Protein AF-A0A6S7JMV7-F1 (afdb_monomer)

pLDDT: mean 91.43, std 8.67, range [51.84, 98.25]

InterPro domains:
  IPR036691 Endonuclease/exonuclease/phosphatase superfamily [G3DSA:3.60.10.10] (1-77)
  IPR036691 Endonuclease/exonuclease/phosphatase superfamily [SSF56219] (1-76)

Organism: Paramuricea clavata (NCBI:txid317549)

Mean predicted aligned error: 11.28 Å

Solvent-accessible surface area (backbone atoms only — not comparable to full-atom values): 8011 Å² total; per-residue (Å²): 107,50,78,66,82,34,42,75,79,46,82,82,64,46,74,66,35,49,50,51,52,50,51,28,58,76,66,53,36,47,72,61,60,92,64,66,24,34,49,58,101,86,49,71,36,31,24,58,44,41,66,36,73,53,64,86,41,45,77,46,62,42,76,44,83,75,79,83,52,51,59,37,49,75,52,71,44,67,67,76,86,76,77,80,74,78,88,75,89,78,91,77,87,85,63,91,82,66,52,70,66,60,51,51,49,55,60,71,68,51,70,60,70,66,46,73,73,47,94,50,73,81,66,69,77,118

Radius of gyration: 32.76 Å; Cα contacts (8 Å, |Δi|>4): 141; chains: 1; bounding box: 68×36×70 Å

Sequence (126 aa):
MGDLNCDILKSPCESHTRKLQFLSSLYQFDQLIDEPTRITGTSATLIDLILTNKEENISKSGVIHLGLSDHSMIFAVRKHCIPKSREKVKHIRNFKNFNANDFLTDLSQMPWENIAQHDNSNVCWQ

Foldseek 3Di:
DFFQVQFPVDPVGDPVVVVVVVVLVVLQWDWQEDFFFFADPVDGTNGTTDIDNCCVQWPDWYWACPVPHSGTDTDTDGHDDDPPDPDDDDDDDDCVPPDPVVVVVVVVPDPVVVVVVDPDPVVSVD

Structure (mmCIF, N/CA/C/O backbone):
data_AF-A0A6S7JMV7-F1
#
_entry.id   AF-A0A6S7JMV7-F1
#
loop_
_atom_site.group_PDB
_atom_site.id
_atom_site.type_symbol
_atom_site.label_atom_id
_atom_site.label_alt_id
_atom_site.label_comp_id
_atom_site.label_asym_id
_atom_site.label_entity_id
_atom_site.label_seq_id
_atom_site.pdbx_PDB_ins_code
_atom_site.Cartn_x
_atom_site.Cartn_y
_atom_site.Cartn_z
_atom_site.occupancy
_atom_site.B_iso_or_equiv
_atom_site.auth_seq_id
_atom_site.auth_comp_id
_atom_site.auth_asym_id
_atom_site.auth_atom_id
_atom_site.pdbx_PDB_model_num
ATOM 1 N N . MET A 1 1 ? 1.523 0.606 4.122 1.00 94.00 1 MET A N 1
ATOM 2 C CA . MET A 1 1 ? 0.834 -0.679 4.336 1.00 94.00 1 MET A CA 1
ATOM 3 C C . MET A 1 1 ? 1.541 -1.382 5.470 1.00 94.00 1 MET A C 1
ATOM 5 O O . MET A 1 1 ? 2.761 -1.476 5.399 1.00 94.00 1 MET A O 1
ATOM 9 N N . GLY A 1 2 ? 0.810 -1.835 6.481 1.00 95.25 2 GLY A N 1
ATOM 10 C CA . GLY A 1 2 ? 1.364 -2.663 7.550 1.00 95.25 2 GLY A CA 1
ATOM 11 C C . GLY A 1 2 ? 0.512 -2.639 8.813 1.00 95.25 2 GLY A C 1
ATOM 12 O O . GLY A 1 2 ? -0.442 -1.862 8.892 1.00 95.25 2 GLY A O 1
ATOM 13 N N . ASP A 1 3 ? 0.900 -3.467 9.779 1.00 96.62 3 ASP A N 1
ATOM 14 C CA . ASP A 1 3 ? 0.340 -3.490 11.130 1.00 96.62 3 ASP A CA 1
ATOM 15 C C . ASP A 1 3 ? 0.815 -2.263 11.917 1.00 96.62 3 ASP A C 1
ATOM 17 O O . ASP A 1 3 ? 2.009 -2.092 12.179 1.00 96.62 3 ASP A O 1
ATOM 21 N N . LEU A 1 4 ? -0.122 -1.391 12.282 1.00 96.19 4 LEU A N 1
ATOM 22 C CA . LEU A 1 4 ? 0.149 -0.200 13.088 1.00 96.19 4 LEU A CA 1
ATOM 23 C C . LEU A 1 4 ? -0.356 -0.335 14.526 1.00 96.19 4 LEU A C 1
ATOM 25 O O . LEU A 1 4 ? -0.178 0.600 15.308 1.00 96.19 4 LEU A O 1
ATOM 29 N N . ASN A 1 5 ? -1.010 -1.450 14.872 1.00 96.38 5 ASN A N 1
ATOM 30 C CA . ASN A 1 5 ? -1.677 -1.656 16.161 1.00 96.38 5 ASN A CA 1
ATOM 31 C C . ASN A 1 5 ? -2.578 -0.472 16.581 1.00 96.38 5 ASN A C 1
ATOM 33 O O . ASN A 1 5 ? -2.752 -0.187 17.763 1.00 96.38 5 ASN A O 1
ATOM 37 N N . CYS A 1 6 ? -3.151 0.231 15.599 1.00 96.75 6 CYS A N 1
ATOM 38 C CA . CYS A 1 6 ? -4.056 1.360 15.793 1.00 96.75 6 CYS A CA 1
ATOM 39 C C . CYS A 1 6 ? -5.439 0.960 15.289 1.00 96.75 6 CYS A C 1
ATOM 41 O O . CYS A 1 6 ? -5.703 1.051 14.093 1.00 96.75 6 CYS A O 1
ATOM 43 N N . ASP A 1 7 ? -6.309 0.508 16.192 1.00 97.31 7 ASP A N 1
ATOM 44 C CA . ASP A 1 7 ? -7.642 0.039 15.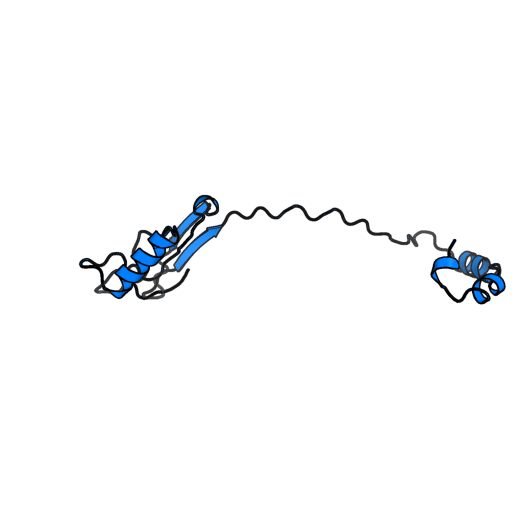812 1.00 97.31 7 ASP A CA 1
ATOM 45 C C . ASP A 1 7 ? -8.555 1.216 15.456 1.00 97.31 7 ASP A C 1
ATOM 47 O O . ASP A 1 7 ? -9.020 1.941 16.340 1.00 97.31 7 ASP A O 1
ATOM 51 N N . ILE A 1 8 ? -8.790 1.418 14.157 1.00 95.88 8 ILE A N 1
ATOM 52 C CA . ILE A 1 8 ? -9.605 2.535 13.660 1.00 95.88 8 ILE A CA 1
ATOM 53 C C . ILE A 1 8 ? -11.112 2.299 13.818 1.00 95.88 8 ILE A C 1
ATOM 55 O O . ILE A 1 8 ? -11.875 3.259 13.727 1.00 95.88 8 ILE A O 1
ATOM 59 N N . LEU A 1 9 ? -11.543 1.056 14.076 1.00 95.88 9 LEU A N 1
ATOM 60 C CA . LEU A 1 9 ? -12.950 0.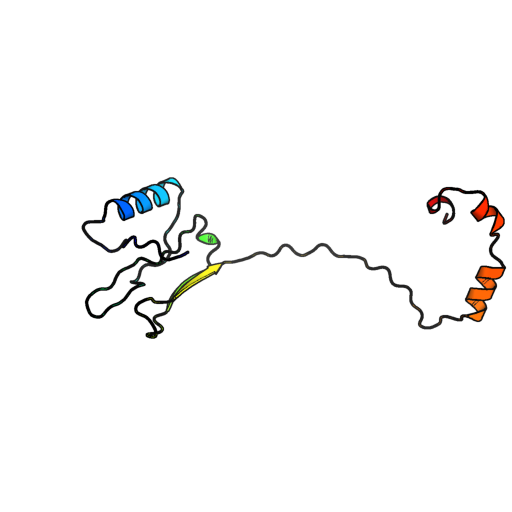720 14.328 1.00 95.88 9 LEU A CA 1
ATOM 61 C C . LEU A 1 9 ? -13.344 0.930 15.797 1.00 95.88 9 LEU A C 1
ATOM 63 O O . LEU A 1 9 ? -14.531 0.975 16.127 1.00 95.88 9 LEU A O 1
ATOM 67 N N . LYS A 1 10 ? -12.365 1.072 16.697 1.00 95.31 10 LYS A N 1
ATOM 68 C CA . LYS A 1 10 ? -12.612 1.168 18.135 1.00 95.31 10 LYS A CA 1
ATOM 69 C C . LYS A 1 10 ? -13.315 2.468 18.522 1.00 95.31 10 LYS A C 1
ATOM 71 O O . LYS A 1 10 ? -12.852 3.568 18.217 1.00 95.31 10 LYS A O 1
ATOM 76 N N . SER A 1 11 ? -14.383 2.337 19.311 1.00 92.75 11 SER A N 1
ATOM 77 C CA . SER A 1 11 ? -15.091 3.455 19.939 1.00 92.75 11 SER A CA 1
ATOM 78 C C . SER A 1 11 ? -15.224 3.230 21.455 1.00 92.75 11 SER A C 1
ATOM 80 O O . SER A 1 11 ? -15.799 2.218 21.859 1.00 92.75 11 SER A O 1
ATOM 82 N N . PRO A 1 12 ? -14.699 4.129 22.313 1.00 92.56 12 PRO A N 1
ATOM 83 C CA . PRO A 1 12 ? -13.997 5.365 21.964 1.00 92.56 12 PRO A CA 1
ATOM 84 C C . PRO A 1 12 ? -12.600 5.112 21.368 1.00 92.56 12 PRO A C 1
ATOM 86 O O . PRO A 1 12 ? -11.863 4.240 21.822 1.00 92.56 12 PRO A O 1
ATOM 89 N N . CYS A 1 13 ? -12.231 5.925 20.372 1.00 93.06 13 CYS A N 1
ATOM 90 C CA . CYS A 1 13 ? -10.938 5.843 19.686 1.00 93.06 13 CYS A CA 1
ATOM 91 C C . CYS A 1 13 ? -9.772 6.173 20.634 1.00 93.06 13 CYS A C 1
ATOM 93 O O . CYS A 1 13 ? -9.782 7.210 21.318 1.00 93.06 13 CYS A O 1
ATOM 95 N N . GLU A 1 14 ? -8.762 5.301 20.642 1.00 96.56 14 GLU A N 1
ATOM 96 C CA . GLU A 1 14 ? -7.554 5.436 21.457 1.00 96.56 14 GLU A CA 1
ATOM 97 C C . GLU A 1 14 ? -6.735 6.676 21.087 1.00 96.56 14 GLU A C 1
ATOM 99 O O . GLU A 1 14 ? -6.769 7.175 19.962 1.00 96.56 14 GLU A O 1
ATOM 104 N N . SER A 1 15 ? -5.952 7.186 22.038 1.00 97.00 15 SER A N 1
ATOM 105 C CA . SER A 1 15 ? -5.161 8.405 21.839 1.00 97.00 15 SER A CA 1
ATOM 106 C C . SER A 1 15 ? -4.137 8.277 20.704 1.00 97.00 15 SER A C 1
ATOM 108 O O . SER A 1 15 ? -3.946 9.230 19.950 1.00 97.00 15 SER A O 1
ATOM 110 N N . HIS A 1 16 ? -3.502 7.113 20.551 1.00 96.19 16 HIS A N 1
ATOM 111 C CA . HIS A 1 16 ? -2.523 6.852 19.492 1.00 96.19 16 HIS A CA 1
ATOM 112 C C . HIS A 1 16 ? -3.196 6.719 18.120 1.00 96.19 16 HIS A C 1
ATOM 114 O O . HIS A 1 16 ? -2.767 7.391 17.182 1.00 96.19 16 HIS A O 1
ATOM 120 N N . THR A 1 17 ? -4.310 5.984 18.024 1.00 97.56 17 THR A N 1
ATOM 121 C CA . THR A 1 17 ? -5.132 5.913 16.803 1.00 97.56 17 THR A CA 1
ATOM 122 C C . THR A 1 17 ? -5.627 7.297 16.384 1.00 97.56 17 THR A C 1
ATOM 124 O O . THR A 1 17 ? -5.537 7.661 15.215 1.00 97.56 17 THR A O 1
ATOM 127 N N . ARG A 1 18 ? -6.060 8.131 17.335 1.00 97.69 18 ARG A N 1
ATOM 128 C CA . ARG A 1 18 ? -6.488 9.509 17.058 1.00 97.69 18 ARG A CA 1
ATOM 129 C C . ARG A 1 18 ? -5.356 10.375 16.508 1.00 97.69 18 ARG A C 1
ATOM 131 O O . ARG A 1 18 ? -5.582 11.159 15.591 1.00 97.69 18 ARG A O 1
ATOM 138 N N . LYS A 1 19 ? -4.133 10.231 17.036 1.00 97.94 19 LYS A N 1
ATOM 139 C CA . LYS A 1 19 ? -2.941 10.904 16.487 1.00 97.94 19 LYS A CA 1
ATOM 140 C C . LYS A 1 19 ? -2.646 10.429 15.066 1.00 97.94 19 LYS A C 1
ATOM 142 O O . LYS A 1 19 ? -2.346 11.256 14.213 1.00 97.94 19 LYS A O 1
ATOM 147 N N . LEU A 1 20 ? -2.768 9.128 14.798 1.00 97.56 20 LEU A N 1
ATOM 148 C CA . LEU A 1 20 ? -2.594 8.573 13.457 1.00 97.56 20 LEU A CA 1
ATOM 149 C C . LEU A 1 20 ? -3.648 9.110 12.478 1.00 97.56 20 LEU A C 1
ATOM 151 O O . LEU A 1 20 ? -3.291 9.526 11.380 1.00 97.56 20 LEU A O 1
ATOM 155 N N . GLN A 1 21 ? -4.921 9.160 12.876 1.00 96.88 21 GLN A N 1
ATOM 156 C CA . GLN A 1 21 ? -6.007 9.738 12.073 1.00 96.88 21 GLN A CA 1
ATOM 157 C C . GLN A 1 21 ? -5.777 11.231 11.808 1.00 96.88 21 GLN A C 1
ATOM 159 O O . GLN A 1 21 ? -5.953 11.690 10.682 1.00 96.88 21 GLN A O 1
ATOM 164 N N . PHE A 1 22 ? -5.310 11.980 12.813 1.00 97.94 22 PHE A N 1
ATOM 165 C CA . PHE A 1 22 ? -4.935 13.384 12.652 1.00 97.94 22 PHE A CA 1
ATOM 166 C C . PHE A 1 22 ? -3.791 13.566 11.646 1.00 97.94 22 PHE A C 1
ATOM 168 O O . PHE A 1 22 ? -3.909 14.379 10.735 1.00 97.94 22 PHE A O 1
ATOM 175 N N . LEU A 1 23 ? -2.708 12.791 11.768 1.00 97.81 23 LEU A N 1
ATOM 176 C CA . LEU A 1 23 ? -1.595 12.833 10.815 1.00 97.81 23 LEU A CA 1
ATOM 177 C C . LEU A 1 23 ? -2.048 12.426 9.409 1.00 97.81 23 LEU A C 1
ATOM 179 O O . LEU A 1 23 ? -1.671 13.072 8.437 1.00 97.81 23 LEU A O 1
ATOM 183 N N . SER A 1 24 ? -2.885 11.395 9.301 1.00 97.19 24 SER A N 1
ATOM 184 C CA . SER A 1 24 ? -3.426 10.943 8.017 1.00 97.19 24 SER A CA 1
ATOM 185 C C . SER A 1 24 ? -4.227 12.062 7.351 1.00 97.19 24 SER A C 1
ATOM 187 O O . SER A 1 24 ? -3.959 12.397 6.204 1.00 97.19 24 SER A O 1
ATOM 189 N N . SER A 1 25 ? -5.105 12.737 8.099 1.00 97.38 25 SER A N 1
ATOM 190 C CA . SER A 1 25 ? -5.844 13.904 7.608 1.00 97.38 25 SER A CA 1
ATOM 191 C C . SER A 1 25 ? -4.923 15.068 7.220 1.00 97.38 25 SER A C 1
ATOM 193 O O . SER A 1 25 ? -5.101 15.650 6.151 1.00 97.38 25 SER A O 1
ATOM 195 N N . LEU A 1 26 ? -3.910 15.382 8.037 1.00 98.25 26 LEU A N 1
ATOM 196 C CA . LEU A 1 26 ? -2.962 16.472 7.781 1.00 98.25 26 LEU A CA 1
ATOM 197 C C . LEU A 1 26 ? -2.194 16.286 6.464 1.00 98.25 26 LEU A C 1
ATOM 199 O O . LEU A 1 26 ? -1.961 17.253 5.743 1.00 98.25 26 LEU A O 1
ATOM 203 N N . TYR A 1 27 ? -1.808 15.048 6.155 1.00 97.50 27 TYR A N 1
ATOM 204 C CA . TYR A 1 27 ? -1.052 14.699 4.950 1.00 97.50 27 TYR A CA 1
ATOM 205 C C . TYR A 1 27 ? -1.925 14.179 3.801 1.00 97.50 27 TYR A C 1
ATOM 207 O O . TYR A 1 27 ? -1.375 13.705 2.807 1.00 97.50 27 TYR A O 1
ATOM 215 N N . GLN A 1 28 ? -3.255 14.289 3.918 1.00 97.56 28 GLN A N 1
ATOM 216 C CA . GLN A 1 28 ? -4.216 13.845 2.900 1.00 97.56 28 GLN A CA 1
ATOM 217 C C . GLN A 1 28 ? -4.029 12.366 2.530 1.00 97.56 28 GLN A C 1
ATOM 219 O O . GLN A 1 28 ? -4.010 12.001 1.359 1.00 97.56 28 GLN A O 1
ATOM 224 N N . PHE A 1 29 ? -3.820 11.521 3.538 1.00 97.88 29 PHE A N 1
ATOM 225 C CA . PHE A 1 29 ? -3.824 10.076 3.382 1.00 97.88 29 PHE A CA 1
ATOM 226 C C . PHE A 1 29 ? -5.228 9.523 3.597 1.00 97.88 29 PHE A C 1
ATOM 228 O O . PHE A 1 29 ? -5.787 9.649 4.688 1.00 97.88 29 PHE A O 1
ATOM 235 N N . ASP A 1 30 ? -5.719 8.813 2.593 1.00 96.62 30 ASP A N 1
ATOM 236 C CA . ASP A 1 30 ? -6.904 7.976 2.671 1.00 96.62 30 ASP A CA 1
ATOM 237 C C . ASP A 1 30 ? -6.507 6.570 3.119 1.00 96.62 30 ASP A C 1
ATOM 239 O O . ASP A 1 30 ? -5.495 6.008 2.677 1.00 96.62 30 ASP A O 1
ATOM 243 N N . GLN A 1 31 ? -7.301 6.004 4.025 1.00 97.25 31 GLN A N 1
ATOM 244 C CA . GLN A 1 31 ? -7.176 4.619 4.456 1.00 97.25 31 GLN A CA 1
ATOM 245 C C . GLN A 1 31 ? -8.098 3.764 3.567 1.00 97.25 31 GLN A C 1
ATOM 247 O O . GLN A 1 31 ? -9.272 4.085 3.416 1.00 97.25 31 GLN A O 1
ATOM 252 N N . LEU A 1 32 ? -7.554 2.705 2.954 1.00 97.81 32 LEU A N 1
ATOM 253 C CA . LEU A 1 32 ? -8.233 1.930 1.898 1.00 97.81 32 LEU A CA 1
ATOM 254 C C . LEU A 1 32 ? -8.889 0.611 2.342 1.00 97.81 32 LEU A C 1
ATOM 256 O O . LEU A 1 32 ? -9.346 -0.142 1.481 1.00 97.81 32 LEU A O 1
ATOM 260 N N . ILE A 1 33 ? -8.825 0.259 3.626 1.00 97.88 33 ILE A N 1
ATOM 261 C CA . ILE A 1 33 ? -9.319 -1.019 4.159 1.00 97.88 33 ILE A CA 1
ATOM 262 C C . ILE A 1 33 ? -10.432 -0.729 5.156 1.00 97.88 33 ILE A C 1
ATOM 264 O O . ILE A 1 33 ? -10.179 -0.125 6.185 1.00 97.88 33 ILE A O 1
ATOM 268 N N . ASP A 1 34 ? -11.643 -1.191 4.905 1.00 95.19 34 ASP A N 1
ATOM 269 C CA . ASP A 1 34 ? -12.838 -0.845 5.680 1.00 95.19 34 ASP A CA 1
ATOM 270 C C . ASP A 1 34 ? -13.386 -1.994 6.545 1.00 95.19 34 ASP A C 1
ATOM 272 O O . ASP A 1 34 ? -14.360 -1.808 7.276 1.00 95.19 34 ASP A O 1
ATOM 276 N N . GLU A 1 35 ? -12.733 -3.157 6.535 1.00 96.75 35 GLU A N 1
ATOM 277 C CA . GLU A 1 35 ? -13.129 -4.345 7.299 1.00 96.75 35 GLU A CA 1
ATOM 278 C C . GLU A 1 35 ? -12.016 -4.843 8.245 1.00 96.75 35 GLU A C 1
ATOM 280 O O . GLU A 1 35 ? -10.841 -4.554 8.014 1.00 96.75 35 GLU A O 1
ATOM 285 N N . PRO A 1 36 ? -12.346 -5.577 9.329 1.00 97.38 36 PRO A N 1
ATOM 286 C CA . PRO A 1 36 ? -11.364 -6.051 10.303 1.00 97.38 36 PRO A CA 1
ATOM 287 C C . PRO A 1 36 ? -10.241 -6.888 9.686 1.00 97.38 36 PRO A C 1
ATOM 289 O O . PRO A 1 36 ? -10.474 -7.789 8.885 1.00 97.38 36 PRO A O 1
ATOM 292 N N . THR A 1 37 ? -9.011 -6.643 10.127 1.00 97.81 37 THR A N 1
ATOM 293 C CA . THR A 1 37 ? -7.813 -7.331 9.632 1.00 97.81 37 THR A CA 1
ATOM 294 C C . THR A 1 37 ? -7.235 -8.305 10.638 1.00 97.81 37 THR A C 1
ATOM 296 O O . THR A 1 37 ? -6.640 -9.296 10.226 1.00 97.81 37 THR A O 1
ATOM 299 N N . ARG A 1 38 ? -7.501 -8.115 11.933 1.00 97.50 38 ARG A N 1
ATOM 300 C CA . ARG A 1 38 ? -7.217 -9.106 12.968 1.00 97.50 38 ARG A CA 1
ATOM 301 C C . ARG A 1 38 ? -8.513 -9.617 13.583 1.00 97.50 38 ARG A C 1
ATOM 303 O O . ARG A 1 38 ? -9.261 -8.852 14.185 1.00 97.50 38 ARG A O 1
ATOM 310 N N . ILE A 1 39 ? -8.771 -10.911 13.442 1.00 96.75 39 ILE A N 1
ATOM 311 C CA . ILE A 1 39 ? -9.971 -11.582 13.941 1.00 96.75 39 ILE A CA 1
ATOM 312 C C . ILE A 1 39 ? -9.534 -12.707 14.875 1.00 96.75 39 ILE A C 1
ATOM 314 O O . ILE A 1 39 ? -8.875 -13.663 14.474 1.00 96.75 39 ILE A O 1
ATOM 318 N N . THR A 1 40 ? -9.918 -12.585 16.139 1.00 95.19 40 THR A N 1
ATOM 319 C CA . THR A 1 40 ? -9.735 -13.610 17.168 1.00 95.19 40 THR A CA 1
ATOM 320 C C . THR A 1 40 ? -11.097 -14.183 17.570 1.00 95.19 40 THR A C 1
ATOM 322 O O . THR A 1 40 ? -12.140 -13.741 17.092 1.00 95.19 40 THR A O 1
ATOM 325 N N . GLY A 1 41 ? -11.122 -15.149 18.493 1.00 95.19 41 GLY A N 1
ATOM 326 C CA . GLY A 1 41 ? -12.386 -15.676 19.023 1.00 95.19 41 GLY A CA 1
ATOM 327 C C . GLY A 1 41 ? -13.224 -14.653 19.805 1.00 95.19 41 GLY A C 1
ATOM 328 O O . GLY A 1 41 ? -14.403 -14.897 20.040 1.00 95.19 41 GLY A O 1
ATOM 329 N N . THR A 1 42 ? -12.637 -13.528 20.227 1.00 95.94 42 THR A N 1
ATOM 330 C CA . THR A 1 42 ? -13.293 -12.534 21.095 1.00 95.94 42 THR A CA 1
ATOM 331 C C . THR A 1 42 ? -13.266 -11.111 20.544 1.00 95.94 42 THR A C 1
ATOM 333 O O . THR A 1 42 ? -13.925 -10.236 21.105 1.00 95.94 42 THR A O 1
ATOM 336 N N . SER A 1 43 ? -12.523 -10.850 19.468 1.00 95.81 43 SER A N 1
ATOM 337 C CA . SER A 1 43 ? -12.367 -9.510 18.903 1.00 95.81 43 SER A CA 1
ATOM 338 C C . SER A 1 43 ? -12.217 -9.528 17.386 1.00 95.81 43 SER A C 1
ATOM 340 O O . SER A 1 43 ? -11.698 -10.481 16.808 1.00 95.81 43 SER A O 1
ATOM 342 N N . ALA A 1 44 ? -12.631 -8.433 16.756 1.00 97.00 44 ALA A N 1
ATOM 343 C CA . ALA A 1 44 ? -12.350 -8.124 15.363 1.00 97.00 44 ALA A CA 1
ATOM 344 C C . ALA A 1 44 ? -11.872 -6.668 15.301 1.00 97.00 44 ALA A C 1
ATOM 346 O O . ALA A 1 44 ? -12.640 -5.762 15.621 1.00 97.00 44 ALA A O 1
ATOM 347 N N . THR A 1 45 ? -10.602 -6.450 14.961 1.00 97.88 45 THR A N 1
ATOM 348 C CA . THR A 1 45 ? -9.971 -5.123 14.940 1.00 97.88 45 THR A CA 1
ATOM 349 C C . THR A 1 45 ? -9.380 -4.811 13.572 1.00 97.88 45 THR A C 1
ATOM 351 O O . THR A 1 45 ? -8.957 -5.705 12.836 1.00 97.88 45 THR A O 1
ATOM 354 N N . LEU A 1 46 ? -9.333 -3.527 13.222 1.00 98.00 46 LEU A N 1
ATOM 355 C CA . LEU A 1 46 ? -8.727 -3.052 11.979 1.00 98.00 46 LEU A CA 1
ATOM 356 C C . LEU A 1 46 ? -7.425 -2.323 12.297 1.00 98.00 46 LEU A C 1
ATOM 358 O O . LEU A 1 46 ? -7.423 -1.119 12.554 1.00 98.00 46 LEU A O 1
ATOM 362 N N . ILE A 1 47 ? -6.329 -3.084 12.316 1.00 97.81 47 ILE A N 1
ATOM 363 C CA . ILE A 1 47 ? -5.000 -2.612 12.744 1.00 97.81 47 ILE A CA 1
ATOM 364 C C . ILE A 1 47 ? -3.940 -2.674 11.639 1.00 97.81 47 ILE A C 1
ATOM 366 O O . ILE A 1 47 ? -2.985 -1.896 11.665 1.00 97.81 47 ILE A O 1
ATOM 370 N N . ASP A 1 48 ? -4.138 -3.528 10.635 1.00 98.06 48 ASP A N 1
ATOM 371 C CA . ASP A 1 48 ? -3.375 -3.511 9.389 1.00 98.06 48 ASP A CA 1
ATOM 372 C C . ASP A 1 48 ? -3.974 -2.482 8.419 1.00 98.06 48 ASP A C 1
ATOM 374 O O . ASP A 1 48 ? -5.085 -2.663 7.918 1.00 98.06 48 ASP A O 1
ATOM 378 N N . LEU A 1 49 ? -3.253 -1.388 8.146 1.00 97.94 49 LEU A N 1
ATOM 379 C CA . LEU A 1 49 ? -3.765 -0.265 7.348 1.00 97.94 49 LEU A CA 1
ATOM 380 C C . LEU A 1 49 ? -3.024 -0.113 6.015 1.00 97.94 49 LEU A C 1
ATOM 382 O O . LEU A 1 49 ? -1.799 -0.260 5.927 1.00 97.94 49 LEU A O 1
ATOM 386 N N . ILE A 1 50 ? -3.754 0.299 4.976 1.00 98.19 50 ILE A N 1
ATOM 387 C CA . ILE A 1 50 ? -3.185 0.819 3.727 1.00 98.19 50 ILE A CA 1
ATOM 388 C C . ILE A 1 50 ? -3.529 2.300 3.638 1.00 98.19 50 ILE A C 1
ATOM 390 O O . ILE A 1 50 ? -4.689 2.639 3.454 1.00 98.19 50 ILE A O 1
ATOM 394 N N . LEU A 1 51 ? -2.515 3.156 3.756 1.00 97.69 51 LEU A N 1
ATOM 395 C CA . LEU A 1 51 ? -2.639 4.605 3.608 1.00 97.69 51 LEU A CA 1
ATOM 396 C C . LEU A 1 51 ? -2.090 5.031 2.241 1.00 97.69 51 LEU A C 1
ATOM 398 O O . LEU A 1 51 ? -0.996 4.598 1.863 1.00 97.69 51 LEU A O 1
ATOM 402 N N . THR A 1 52 ? -2.819 5.874 1.513 1.00 97.12 52 THR A N 1
ATOM 403 C CA . THR A 1 52 ? -2.389 6.449 0.228 1.00 97.12 52 THR A CA 1
ATOM 404 C C . THR A 1 52 ? -2.796 7.912 0.132 1.00 97.12 52 THR A C 1
ATOM 406 O O . THR A 1 52 ? -3.870 8.275 0.574 1.00 97.12 52 THR A O 1
ATOM 409 N N . ASN A 1 53 ? -1.942 8.758 -0.437 1.00 96.88 53 ASN A N 1
ATOM 410 C CA . ASN A 1 53 ? -2.290 10.144 -0.774 1.00 96.88 53 ASN A CA 1
ATOM 411 C C . ASN A 1 53 ? -2.668 10.304 -2.253 1.00 96.88 53 ASN A C 1
ATOM 413 O O . ASN A 1 53 ? -2.724 11.414 -2.776 1.00 96.88 53 ASN A O 1
ATOM 417 N N . LYS A 1 54 ? -2.799 9.174 -2.954 1.00 95.31 54 LYS A N 1
ATOM 418 C CA . LYS A 1 54 ? -3.118 9.091 -4.375 1.00 95.31 54 LYS A CA 1
ATOM 419 C C . LYS A 1 54 ? -3.999 7.882 -4.650 1.00 95.31 54 LYS A C 1
ATOM 421 O O . LYS A 1 54 ? -3.550 6.901 -5.260 1.00 95.31 54 LYS A O 1
ATOM 426 N N . GLU A 1 55 ? -5.216 7.904 -4.122 1.00 94.56 55 GLU A N 1
ATOM 427 C CA . GLU A 1 55 ? -6.196 6.833 -4.314 1.00 94.56 55 GLU A CA 1
ATOM 428 C C . GLU A 1 55 ? -6.468 6.562 -5.804 1.00 94.56 55 GLU A C 1
ATOM 430 O O . GLU A 1 55 ? -6.622 5.412 -6.205 1.00 94.56 55 GLU A O 1
ATOM 435 N N . GLU A 1 56 ? -6.370 7.572 -6.673 1.00 94.62 56 GLU A N 1
ATOM 436 C CA . GLU A 1 56 ? -6.574 7.444 -8.118 1.00 94.62 56 GLU A CA 1
ATOM 437 C C . GLU A 1 56 ? -5.598 6.464 -8.798 1.00 94.62 56 GLU A C 1
ATOM 439 O O . GLU A 1 56 ? -5.906 5.866 -9.842 1.00 94.62 56 GLU A O 1
ATOM 444 N N . ASN A 1 57 ? -4.424 6.263 -8.188 1.00 95.00 57 ASN A N 1
ATOM 445 C CA . ASN A 1 57 ? -3.417 5.305 -8.639 1.00 95.00 57 ASN A CA 1
ATOM 446 C C . ASN A 1 57 ? -3.658 3.891 -8.109 1.00 95.00 57 ASN A C 1
ATOM 448 O O . ASN A 1 57 ? -2.915 2.981 -8.471 1.00 95.00 57 ASN A O 1
ATOM 452 N N . ILE A 1 58 ? -4.665 3.676 -7.273 1.00 96.50 58 ILE A N 1
ATOM 453 C CA . ILE A 1 58 ? -5.087 2.357 -6.822 1.00 96.50 58 ILE A CA 1
ATOM 454 C C . ILE A 1 58 ? -6.263 1.913 -7.695 1.00 96.50 58 ILE A C 1
ATOM 456 O O . ILE A 1 58 ? -7.153 2.679 -8.049 1.00 96.50 58 ILE A O 1
ATOM 460 N N . SER A 1 59 ? -6.208 0.672 -8.165 1.00 96.25 59 SER A N 1
ATOM 461 C CA . SER A 1 59 ? -7.276 0.057 -8.964 1.00 96.25 59 SER A CA 1
ATOM 462 C C . SER A 1 59 ? -8.189 -0.827 -8.124 1.00 96.25 59 SER A C 1
ATOM 464 O O . SER A 1 59 ? -9.361 -0.971 -8.456 1.00 96.25 59 SER A O 1
ATOM 466 N N . LYS A 1 60 ? -7.653 -1.420 -7.052 1.00 96.75 60 LYS A N 1
ATOM 467 C CA . LYS A 1 60 ? -8.386 -2.264 -6.109 1.00 96.75 60 LYS A CA 1
ATOM 468 C C . LYS A 1 60 ? -7.639 -2.338 -4.779 1.00 96.75 60 LYS A C 1
ATOM 470 O O . LYS A 1 60 ? -6.410 -2.351 -4.790 1.00 96.75 60 LYS A O 1
ATOM 475 N N . SER A 1 61 ? -8.359 -2.460 -3.677 1.00 97.69 61 SER A N 1
ATOM 476 C CA . SER A 1 61 ? -7.855 -2.837 -2.351 1.00 97.69 61 SER A CA 1
ATOM 477 C C . SER A 1 61 ? -8.830 -3.816 -1.693 1.00 97.69 61 SER A C 1
ATOM 479 O O . SER A 1 61 ? -9.912 -4.058 -2.235 1.00 97.69 61 SER A O 1
ATOM 481 N N . GLY A 1 62 ? -8.431 -4.424 -0.578 1.00 97.69 62 GLY A N 1
ATOM 482 C CA . GLY A 1 62 ? -9.324 -5.244 0.243 1.00 97.69 62 GLY A CA 1
ATOM 483 C C . GLY A 1 62 ? -8.585 -6.169 1.203 1.00 97.69 62 GLY A C 1
ATOM 484 O O . GLY A 1 62 ? -7.348 -6.144 1.279 1.00 97.69 62 GLY A O 1
ATOM 485 N N . VAL A 1 63 ? -9.357 -7.002 1.903 1.00 97.69 63 VAL A N 1
ATOM 486 C CA . VAL A 1 63 ? -8.856 -8.020 2.829 1.00 97.69 63 VAL A CA 1
ATOM 487 C C . VAL A 1 63 ? -9.151 -9.418 2.287 1.00 97.69 63 VAL A C 1
ATOM 489 O O . VAL A 1 63 ? -10.115 -9.660 1.563 1.00 97.69 63 VAL A O 1
ATOM 492 N N . ILE A 1 64 ? -8.262 -10.359 2.593 1.00 96.94 64 ILE A N 1
ATOM 493 C CA . ILE A 1 64 ? -8.417 -11.782 2.301 1.00 96.94 64 ILE A CA 1
ATOM 494 C C . ILE A 1 64 ? -8.239 -12.549 3.614 1.00 96.94 64 ILE A C 1
ATOM 496 O O . ILE A 1 64 ? -7.131 -12.658 4.151 1.00 96.94 64 ILE A O 1
ATOM 500 N N . HIS A 1 65 ? -9.337 -13.109 4.120 1.00 95.62 65 HIS A N 1
ATOM 501 C CA . HIS A 1 65 ? -9.348 -13.955 5.313 1.00 95.62 65 HIS A CA 1
ATOM 502 C C . HIS A 1 65 ? -8.879 -15.372 4.966 1.00 95.62 65 HIS A C 1
ATOM 504 O O . HIS A 1 65 ? -9.663 -16.224 4.557 1.00 95.62 65 HIS A O 1
ATOM 510 N N . LEU A 1 66 ? -7.579 -15.630 5.116 1.00 91.19 66 LEU A N 1
ATOM 511 C CA . LEU A 1 66 ? -6.995 -16.945 4.824 1.00 91.19 66 LEU 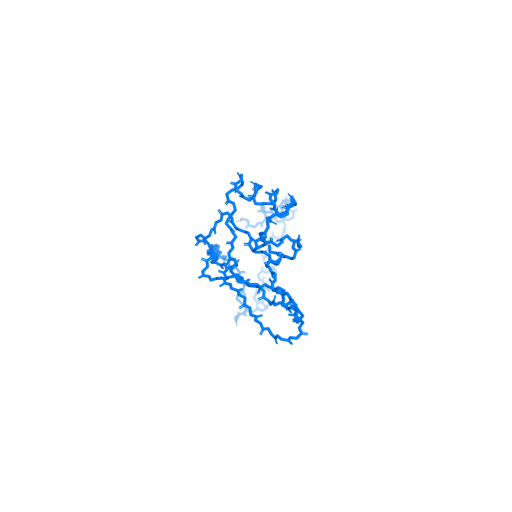A CA 1
ATOM 512 C C . LEU A 1 66 ? -7.294 -17.995 5.908 1.00 91.19 66 LEU A C 1
ATOM 514 O O . LEU A 1 66 ? -7.147 -19.185 5.651 1.00 91.19 66 LEU A O 1
ATOM 518 N N . GLY A 1 67 ? -7.667 -17.571 7.122 1.00 88.75 67 GLY A N 1
ATOM 519 C CA . GLY A 1 67 ? -7.947 -18.469 8.253 1.00 88.75 67 GLY A CA 1
ATOM 520 C C . GLY A 1 67 ? -6.722 -19.209 8.811 1.00 88.75 67 GLY A C 1
ATOM 521 O O . GLY A 1 67 ? -6.875 -20.112 9.625 1.00 88.75 67 GLY A O 1
ATOM 522 N N . LEU A 1 68 ? -5.511 -18.847 8.370 1.00 90.00 68 LEU A N 1
ATOM 523 C CA . LEU A 1 68 ? -4.246 -19.460 8.804 1.00 90.00 68 LEU A CA 1
ATOM 524 C C . LEU A 1 68 ? -3.630 -18.774 10.036 1.00 90.00 68 LEU A C 1
ATOM 526 O O . LEU A 1 68 ? -2.766 -19.346 10.692 1.00 90.00 68 LEU A O 1
ATOM 530 N N . SER A 1 69 ? -4.046 -17.540 10.317 1.00 93.75 69 SER A N 1
ATOM 531 C CA . SER A 1 69 ? -3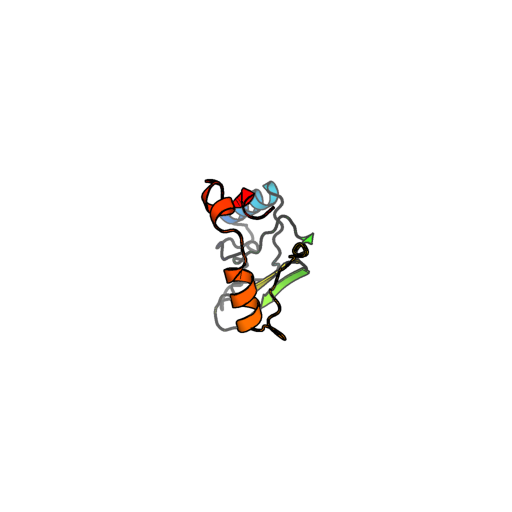.589 -16.683 11.412 1.00 93.75 69 SER A CA 1
ATOM 532 C C . SER A 1 69 ? -4.785 -15.887 11.939 1.00 93.75 69 SER A C 1
ATOM 534 O O . SER A 1 69 ? -5.823 -15.825 11.277 1.00 93.75 69 SER A O 1
ATOM 536 N N . ASP A 1 70 ? -4.638 -15.259 13.105 1.00 94.06 70 ASP A N 1
ATOM 537 C CA . ASP A 1 70 ? -5.575 -14.229 13.556 1.00 94.06 70 ASP A CA 1
ATOM 538 C C . ASP A 1 70 ? -5.489 -12.965 12.686 1.00 94.06 70 ASP A C 1
ATOM 540 O O . ASP A 1 70 ? -6.456 -12.216 12.618 1.00 94.06 70 ASP A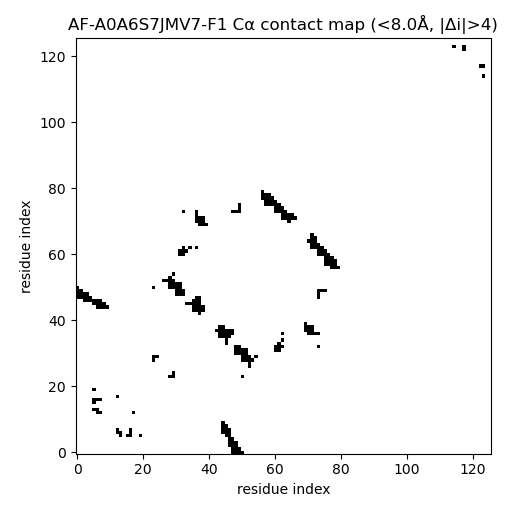 O 1
ATOM 544 N N . HIS A 1 71 ? -4.383 -12.752 11.963 1.00 96.38 71 HIS A N 1
ATOM 545 C CA . HIS A 1 71 ? -4.267 -11.711 10.939 1.00 96.38 71 HIS A CA 1
ATOM 546 C C . HIS A 1 71 ? -4.709 -12.182 9.546 1.00 96.38 71 HIS A C 1
ATOM 548 O O . HIS A 1 71 ? -4.376 -13.273 9.074 1.00 96.38 71 HIS A O 1
ATOM 554 N N . SER A 1 72 ? -5.409 -11.290 8.855 1.00 96.81 72 SER A N 1
ATOM 555 C CA . SER A 1 72 ? -5.863 -11.417 7.475 1.00 96.81 72 SER A CA 1
ATOM 556 C C . SER A 1 72 ? -4.920 -10.676 6.533 1.00 96.81 72 SER A C 1
ATOM 558 O O . SER A 1 72 ? -4.277 -9.697 6.903 1.00 96.81 72 SER A O 1
ATOM 560 N N . MET A 1 73 ? -4.831 -11.130 5.285 1.00 96.12 73 MET A N 1
ATOM 561 C CA . MET A 1 73 ? -3.975 -10.486 4.292 1.00 96.12 73 MET A CA 1
ATOM 562 C C . MET A 1 73 ? -4.654 -9.226 3.754 1.00 96.12 73 MET A C 1
ATOM 564 O O . MET A 1 73 ? -5.771 -9.304 3.253 1.00 96.12 73 MET A O 1
ATOM 568 N N . ILE A 1 74 ? -3.963 -8.088 3.786 1.00 97.69 74 ILE A N 1
ATOM 569 C CA . ILE A 1 74 ? -4.399 -6.856 3.116 1.00 97.69 74 ILE A CA 1
ATOM 570 C C . ILE A 1 74 ? -3.678 -6.679 1.782 1.00 97.69 74 ILE A C 1
ATOM 572 O O . ILE A 1 74 ? -2.493 -6.996 1.658 1.00 97.69 74 ILE A O 1
ATOM 576 N N . PHE A 1 75 ? -4.368 -6.143 0.777 1.00 97.62 75 PHE A N 1
ATOM 577 C CA . PHE A 1 75 ? -3.767 -5.891 -0.531 1.00 97.62 75 PHE A CA 1
ATOM 578 C C . PHE A 1 75 ? -4.211 -4.559 -1.140 1.00 97.62 75 PHE A C 1
ATOM 580 O O . PHE A 1 75 ? -5.289 -4.043 -0.857 1.00 97.62 75 PHE A O 1
ATOM 587 N N . ALA A 1 76 ? -3.370 -4.025 -2.027 1.00 97.50 76 ALA A N 1
ATOM 588 C CA . ALA A 1 76 ? -3.718 -2.946 -2.942 1.00 97.50 76 ALA A CA 1
ATOM 589 C C . ALA A 1 76 ? -3.047 -3.177 -4.301 1.00 97.50 76 ALA A C 1
ATOM 591 O O . ALA A 1 76 ? -1.869 -3.524 -4.381 1.00 97.50 76 ALA A O 1
ATOM 592 N N . VAL A 1 77 ? -3.793 -2.960 -5.380 1.00 96.69 77 VAL A N 1
ATOM 593 C CA . VAL A 1 77 ? -3.335 -3.097 -6.763 1.00 96.69 77 VAL A CA 1
ATOM 594 C C . VAL A 1 77 ? -3.090 -1.705 -7.328 1.00 96.69 77 VAL A C 1
ATOM 596 O O . VAL A 1 77 ? -4.029 -0.986 -7.675 1.00 96.69 77 VAL A O 1
ATOM 599 N N . ARG A 1 78 ? -1.820 -1.311 -7.427 1.00 93.88 78 ARG A N 1
ATOM 600 C CA . ARG A 1 78 ? -1.418 0.010 -7.920 1.00 93.88 78 ARG A CA 1
ATOM 601 C C . ARG A 1 78 ? -1.296 0.027 -9.446 1.00 93.88 78 ARG A C 1
ATOM 603 O O . ARG A 1 78 ? -0.578 -0.783 -10.026 1.00 93.88 78 ARG A O 1
ATOM 610 N N . LYS A 1 79 ? -1.940 0.999 -10.091 1.00 92.50 79 LYS A N 1
ATOM 611 C CA . LYS A 1 79 ? -1.757 1.333 -11.506 1.00 92.50 79 LYS A CA 1
ATOM 612 C C . LYS A 1 79 ? -0.337 1.858 -11.701 1.00 92.50 79 LYS A C 1
ATOM 614 O O . LYS A 1 79 ? 0.088 2.793 -11.020 1.00 92.50 79 LYS A O 1
ATOM 619 N N . HIS A 1 80 ? 0.397 1.277 -12.641 1.00 84.19 80 HIS A N 1
ATOM 620 C CA . HIS A 1 80 ? 1.721 1.760 -13.005 1.00 84.19 80 HIS A CA 1
ATOM 621 C C . HIS A 1 80 ? 1.784 2.028 -14.506 1.00 84.19 80 HIS A C 1
ATOM 623 O O . HIS A 1 80 ? 1.653 1.113 -15.315 1.00 84.19 80 HIS A O 1
ATOM 629 N N . CYS A 1 81 ? 2.003 3.287 -14.877 1.00 76.69 81 CYS A N 1
ATOM 630 C CA . CYS A 1 81 ? 2.395 3.639 -16.234 1.00 76.69 81 CYS A CA 1
ATOM 631 C C . CYS A 1 81 ? 3.915 3.538 -16.314 1.00 76.69 81 CYS A C 1
ATOM 633 O O . CYS A 1 81 ? 4.619 4.448 -15.878 1.00 76.69 81 CYS A O 1
ATOM 635 N N . ILE A 1 82 ? 4.423 2.428 -16.849 1.00 77.38 82 ILE A N 1
ATOM 636 C CA . ILE A 1 82 ? 5.843 2.325 -17.183 1.00 77.38 82 ILE A CA 1
ATOM 637 C C . ILE A 1 82 ? 6.051 3.192 -18.430 1.00 77.38 82 ILE A C 1
ATOM 639 O O . ILE A 1 82 ? 5.475 2.876 -19.478 1.00 77.38 82 ILE A O 1
ATOM 643 N N . PRO A 1 83 ? 6.823 4.291 -18.359 1.00 79.12 83 PRO A N 1
ATOM 644 C CA . PRO A 1 83 ? 7.155 5.039 -19.560 1.00 79.12 83 PRO A CA 1
ATOM 645 C C . PRO A 1 83 ? 7.855 4.091 -20.535 1.00 79.12 83 PRO A C 1
ATOM 647 O O . PRO A 1 83 ? 8.747 3.335 -20.140 1.00 79.12 83 PRO A O 1
ATOM 650 N N . LYS A 1 84 ? 7.442 4.107 -21.808 1.00 80.06 84 LYS A N 1
ATOM 651 C CA . LYS A 1 84 ? 8.110 3.310 -22.842 1.00 80.06 84 LYS A CA 1
ATOM 652 C C . LYS A 1 84 ? 9.605 3.631 -22.797 1.00 80.06 84 LYS A C 1
ATOM 654 O O . LYS A 1 84 ? 9.990 4.800 -22.844 1.00 80.06 84 LYS A O 1
ATOM 659 N N . SER A 1 85 ? 10.439 2.599 -22.664 1.00 80.50 85 SER A N 1
ATOM 660 C CA . SER A 1 85 ? 11.886 2.782 -22.758 1.00 80.50 85 SER A CA 1
ATOM 661 C C . SER A 1 85 ? 12.205 3.403 -24.116 1.00 80.50 85 SER A C 1
ATOM 663 O O . SER A 1 85 ? 11.576 3.047 -25.114 1.00 80.50 85 SER A O 1
ATOM 665 N N . ARG A 1 86 ? 13.156 4.343 -24.157 1.00 83.44 86 ARG A N 1
ATOM 666 C CA . ARG A 1 86 ? 13.621 4.902 -25.430 1.00 83.44 86 ARG A CA 1
ATOM 667 C C . ARG A 1 86 ? 14.141 3.767 -26.309 1.00 83.44 86 ARG A C 1
ATOM 669 O O . ARG A 1 86 ? 14.787 2.843 -25.808 1.00 83.44 86 ARG A O 1
ATOM 676 N N . GLU A 1 87 ? 13.874 3.855 -27.605 1.00 84.75 87 GLU A N 1
ATOM 677 C CA . GLU A 1 87 ? 14.433 2.927 -28.583 1.00 84.75 87 GLU A CA 1
ATOM 678 C C . GLU A 1 87 ? 15.963 2.933 -28.471 1.00 84.75 87 GLU A C 1
ATOM 680 O O . GLU A 1 87 ? 16.597 3.988 -28.414 1.00 84.75 87 GLU A O 1
ATOM 685 N N . LYS A 1 88 ? 16.5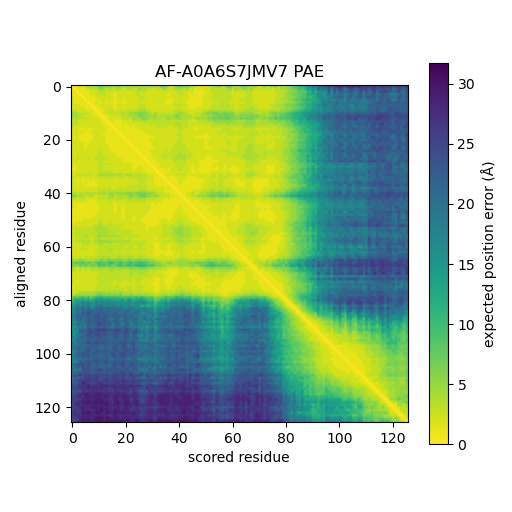62 1.743 -28.383 1.00 85.25 88 LYS A N 1
ATOM 686 C CA . LYS A 1 88 ? 18.017 1.578 -28.347 1.00 85.25 88 LYS A CA 1
ATOM 687 C C . LYS A 1 88 ? 18.467 1.057 -29.702 1.00 85.25 88 LYS A C 1
ATOM 689 O O . LYS A 1 88 ? 18.169 -0.088 -30.039 1.00 85.25 88 LYS A O 1
ATOM 694 N N . VAL A 1 89 ? 19.215 1.865 -30.449 1.00 89.56 89 VAL A N 1
ATOM 695 C CA . VAL A 1 89 ? 19.924 1.386 -31.641 1.00 89.56 89 VAL A CA 1
ATOM 696 C C . VAL A 1 89 ? 21.087 0.510 -31.182 1.00 89.56 89 VAL A C 1
ATOM 698 O O . VAL A 1 89 ? 21.879 0.910 -30.330 1.00 89.56 89 VAL A O 1
ATOM 701 N N . LYS A 1 90 ? 21.181 -0.703 -31.727 1.0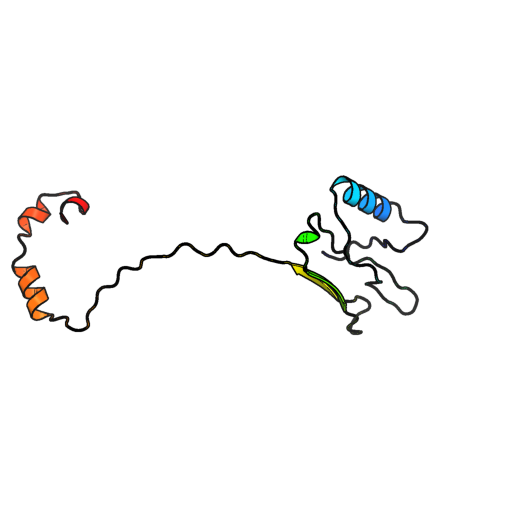0 87.88 90 LYS A N 1
ATOM 702 C CA . LYS A 1 90 ? 22.334 -1.588 -31.537 1.00 87.88 90 LYS A CA 1
ATOM 703 C C . LYS A 1 90 ? 23.036 -1.757 -32.875 1.00 87.88 90 LYS A C 1
ATOM 705 O O . LYS A 1 90 ? 22.432 -2.243 -33.826 1.00 87.88 90 LYS A O 1
ATOM 710 N N . HIS A 1 91 ? 24.311 -1.393 -32.930 1.00 88.19 91 HIS A N 1
ATOM 711 C CA . HIS A 1 91 ? 25.165 -1.714 -34.067 1.00 88.19 91 HIS A CA 1
ATOM 712 C C . HIS A 1 91 ? 25.700 -3.135 -33.889 1.00 88.19 91 HIS A C 1
ATOM 714 O O . HIS A 1 91 ? 26.278 -3.456 -32.851 1.00 88.19 91 HIS A O 1
ATOM 720 N N . ILE A 1 92 ? 25.495 -3.990 -34.888 1.00 88.81 92 ILE A N 1
ATOM 721 C CA . ILE A 1 92 ? 26.034 -5.352 -34.926 1.00 88.81 92 ILE A CA 1
ATOM 722 C C . ILE A 1 92 ? 26.867 -5.522 -36.193 1.00 88.81 92 ILE A C 1
ATOM 724 O O . ILE A 1 92 ? 26.503 -5.012 -37.252 1.00 88.81 92 ILE A O 1
ATOM 728 N N . ARG A 1 93 ? 27.984 -6.245 -36.095 1.00 87.75 93 ARG A N 1
ATOM 729 C CA . ARG A 1 93 ? 28.745 -6.667 -37.275 1.00 87.75 93 ARG A CA 1
ATOM 730 C C . ARG A 1 93 ? 28.127 -7.953 -37.813 1.00 87.75 93 ARG A C 1
ATOM 732 O O . ARG A 1 93 ? 27.961 -8.915 -37.066 1.00 87.75 93 ARG A O 1
ATOM 739 N N . ASN A 1 94 ? 27.773 -7.966 -39.093 1.00 89.50 94 ASN A N 1
ATOM 740 C CA . ASN A 1 94 ? 27.245 -9.154 -39.754 1.00 89.50 94 ASN A CA 1
ATOM 741 C C . ASN A 1 94 ? 28.400 -9.983 -40.333 1.00 89.50 94 ASN A C 1
ATOM 743 O O . ASN A 1 94 ? 29.042 -9.556 -41.287 1.00 89.50 94 ASN A O 1
ATOM 747 N N . PHE A 1 95 ? 28.631 -11.174 -39.781 1.00 91.56 95 PHE A N 1
ATOM 748 C CA . PHE A 1 95 ? 29.689 -12.087 -40.227 1.00 91.56 95 PHE A CA 1
ATOM 749 C C . PHE A 1 95 ? 29.209 -13.164 -41.216 1.00 91.56 95 PHE A C 1
ATOM 751 O O . PHE A 1 95 ? 29.970 -14.071 -41.533 1.00 91.56 95 PHE A O 1
ATOM 758 N N . LYS A 1 96 ? 27.967 -13.089 -41.727 1.00 93.44 96 LYS A N 1
ATOM 759 C CA . LYS A 1 96 ? 27.373 -14.132 -42.589 1.00 93.44 96 LYS A CA 1
ATOM 760 C C . LYS A 1 96 ? 28.237 -14.489 -43.806 1.00 93.44 96 LYS A C 1
ATOM 762 O O . LYS A 1 96 ? 28.280 -15.652 -44.182 1.00 93.44 96 LYS A O 1
ATOM 767 N N . ASN A 1 97 ? 28.914 -13.500 -44.386 1.00 93.19 97 ASN A N 1
ATOM 768 C CA . ASN A 1 97 ? 29.807 -13.662 -45.537 1.00 93.19 97 ASN A CA 1
ATOM 769 C C . ASN A 1 97 ? 31.231 -13.181 -45.210 1.00 93.19 97 ASN A C 1
ATOM 771 O O . ASN A 1 97 ? 31.903 -12.610 -46.062 1.00 93.19 97 ASN A O 1
ATOM 775 N N . PHE A 1 98 ? 31.667 -13.319 -43.957 1.00 93.50 98 PHE A N 1
ATOM 776 C CA . PHE A 1 98 ? 33.013 -12.906 -43.575 1.00 93.50 98 PHE A CA 1
ATOM 777 C C . PHE A 1 98 ? 34.059 -13.823 -44.214 1.00 93.50 98 PHE A C 1
ATOM 779 O O . PHE A 1 98 ? 34.033 -15.036 -44.005 1.00 93.50 98 PHE A O 1
ATOM 786 N N . ASN A 1 99 ? 34.997 -13.232 -44.952 1.00 93.62 99 ASN A N 1
ATOM 787 C CA . ASN A 1 99 ? 36.154 -13.924 -45.497 1.00 93.62 99 ASN A CA 1
ATOM 788 C C . ASN A 1 99 ? 37.411 -13.469 -44.750 1.00 93.62 99 ASN A C 1
ATOM 790 O O . ASN A 1 99 ? 37.803 -12.305 -44.813 1.00 93.62 99 ASN A O 1
ATOM 794 N N . ALA A 1 100 ? 38.044 -14.404 -44.043 1.00 93.44 100 ALA A N 1
ATOM 795 C CA . ALA A 1 100 ? 39.247 -14.123 -43.272 1.00 93.44 100 ALA A CA 1
ATOM 796 C C . ALA A 1 100 ? 40.430 -13.713 -44.159 1.00 93.44 100 ALA A C 1
ATOM 798 O O . ALA A 1 100 ? 41.218 -12.868 -43.750 1.00 93.44 100 ALA A O 1
ATOM 799 N N . ASN A 1 101 ? 40.549 -14.275 -45.365 1.00 95.38 101 ASN A N 1
ATOM 800 C CA . ASN A 1 101 ? 41.656 -13.959 -46.263 1.00 95.38 101 ASN A CA 1
ATOM 801 C C . ASN A 1 101 ? 41.523 -12.543 -46.822 1.00 95.38 101 ASN A C 1
ATOM 803 O O . ASN A 1 101 ? 42.513 -11.818 -46.844 1.00 95.38 101 ASN A O 1
ATOM 807 N N . ASP A 1 102 ? 40.310 -12.130 -47.197 1.00 92.44 102 ASP A N 1
ATOM 808 C CA . ASP A 1 102 ? 40.057 -10.767 -47.680 1.00 92.44 102 ASP A CA 1
ATOM 809 C C . ASP A 1 102 ? 40.314 -9.763 -46.549 1.00 92.44 102 ASP A C 1
ATOM 811 O O . ASP A 1 102 ? 41.042 -8.797 -46.731 1.00 92.44 102 ASP A O 1
ATOM 815 N N . PHE A 1 103 ? 39.848 -10.066 -45.333 1.00 91.50 103 PHE A N 1
ATOM 816 C CA . PHE A 1 103 ? 40.105 -9.239 -44.154 1.00 91.50 103 PHE A CA 1
ATOM 817 C C . PHE A 1 103 ? 41.600 -9.097 -43.825 1.00 91.50 103 PHE A C 1
ATOM 819 O O . PHE A 1 103 ? 42.076 -8.001 -43.535 1.00 91.50 103 PHE A O 1
ATOM 826 N N . LEU A 1 104 ? 42.358 -10.196 -43.863 1.00 94.31 104 LEU A N 1
ATOM 827 C CA . LEU A 1 104 ? 43.808 -10.160 -43.660 1.00 94.31 104 LEU A CA 1
ATOM 828 C C . LEU A 1 104 ? 44.520 -9.416 -44.797 1.00 94.31 104 LEU A C 1
ATOM 830 O O . LEU A 1 104 ? 45.501 -8.718 -44.543 1.00 94.31 104 LEU A O 1
ATOM 834 N N . THR A 1 105 ? 44.017 -9.531 -46.028 1.00 94.62 105 THR A N 1
ATOM 835 C CA . THR A 1 105 ? 44.528 -8.781 -47.181 1.00 94.62 105 THR A CA 1
ATOM 836 C C . THR A 1 105 ? 44.326 -7.285 -46.975 1.00 94.62 105 THR A C 1
ATOM 838 O O . THR A 1 105 ? 45.303 -6.539 -47.038 1.00 94.62 105 THR A O 1
ATOM 841 N N . ASP A 1 106 ? 43.114 -6.860 -46.622 1.00 91.56 106 ASP A N 1
ATOM 842 C CA . ASP A 1 106 ? 42.788 -5.464 -46.322 1.00 91.56 106 ASP A CA 1
ATOM 843 C C . ASP A 1 106 ? 43.679 -4.917 -45.196 1.00 91.56 106 ASP A C 1
ATOM 845 O O . ASP A 1 106 ? 44.267 -3.844 -45.329 1.00 91.56 106 ASP A O 1
ATOM 849 N N . LEU A 1 107 ? 43.864 -5.686 -44.114 1.00 89.25 107 LEU A N 1
ATOM 850 C CA . LEU A 1 107 ? 44.763 -5.315 -43.016 1.00 89.25 107 LEU A CA 1
ATOM 851 C C . LEU A 1 107 ? 46.219 -5.160 -43.470 1.00 89.25 107 LEU A C 1
ATOM 853 O O . LEU A 1 107 ? 46.905 -4.246 -43.019 1.00 89.25 107 LEU A O 1
ATOM 857 N N . SER A 1 108 ? 46.709 -6.035 -44.348 1.00 89.44 108 SER A N 1
ATOM 858 C CA . SER A 1 108 ? 48.087 -5.957 -44.851 1.00 89.44 108 SER A CA 1
ATOM 859 C C . SER A 1 108 ? 48.330 -4.737 -45.745 1.00 89.44 108 SER A C 1
ATOM 861 O O . SER A 1 108 ? 49.457 -4.255 -45.827 1.00 89.44 108 SER A O 1
ATOM 863 N N . GLN A 1 109 ? 47.276 -4.231 -46.390 1.00 88.19 109 GLN A N 1
ATOM 864 C CA . GLN A 1 109 ? 47.328 -3.089 -47.303 1.00 88.19 109 GLN A CA 1
ATOM 865 C C . GLN A 1 109 ? 47.058 -1.746 -46.612 1.00 88.19 109 GLN A C 1
ATOM 867 O O . GLN A 1 109 ? 47.200 -0.697 -47.242 1.00 88.19 109 GLN A O 1
ATOM 872 N N . MET A 1 110 ? 46.688 -1.743 -45.327 1.00 86.44 110 MET A N 1
ATOM 873 C CA . MET A 1 110 ? 46.488 -0.498 -44.589 1.00 86.44 110 MET A CA 1
ATOM 874 C C . MET A 1 110 ? 47.814 0.262 -44.394 1.00 86.44 110 MET A C 1
ATOM 876 O O . MET A 1 110 ? 48.818 -0.336 -43.998 1.00 86.44 110 MET A O 1
ATOM 880 N N . PRO A 1 111 ? 47.838 1.594 -44.597 1.00 83.31 111 PRO A N 1
ATOM 881 C CA . PRO A 1 111 ? 49.015 2.420 -44.348 1.00 83.31 111 PRO A CA 1
ATOM 882 C C . PRO A 1 111 ? 49.180 2.675 -42.841 1.00 83.31 111 PRO A C 1
ATOM 884 O O . PRO A 1 111 ? 48.883 3.757 -42.334 1.00 83.31 111 PRO A O 1
ATOM 887 N N . TRP A 1 112 ? 49.647 1.658 -42.112 1.00 83.69 112 TRP A N 1
ATOM 888 C CA . TRP A 1 112 ? 49.803 1.682 -40.651 1.00 83.69 112 TRP A CA 1
ATOM 889 C C . TRP A 1 112 ? 50.690 2.823 -40.144 1.00 83.69 112 TRP A C 1
ATOM 891 O O . TRP A 1 112 ? 50.484 3.315 -39.037 1.00 83.69 112 TRP A O 1
ATOM 901 N N . GLU A 1 113 ? 51.636 3.280 -40.964 1.00 82.50 113 GLU A N 1
ATOM 902 C CA . GLU A 1 113 ? 52.519 4.406 -40.649 1.00 82.50 113 GLU A CA 1
ATOM 903 C C . GLU A 1 113 ? 51.741 5.704 -40.396 1.00 82.50 113 GLU A C 1
ATOM 905 O O . GLU A 1 113 ? 52.091 6.451 -39.488 1.00 82.50 113 GLU A O 1
ATOM 910 N N . ASN A 1 114 ? 50.639 5.937 -41.118 1.00 78.31 114 ASN A N 1
ATOM 911 C CA . ASN A 1 114 ? 49.796 7.120 -40.924 1.00 78.31 114 ASN A CA 1
ATOM 912 C C . ASN A 1 114 ? 49.056 7.066 -39.581 1.00 78.31 114 ASN A C 1
ATOM 914 O O . ASN A 1 114 ? 48.867 8.083 -38.924 1.00 78.31 114 ASN A O 1
ATOM 918 N N . ILE A 1 115 ? 48.670 5.866 -39.141 1.00 76.38 115 ILE A N 1
ATOM 919 C CA . ILE A 1 115 ? 48.005 5.650 -37.850 1.00 76.38 115 ILE A CA 1
ATOM 920 C C . ILE A 1 115 ? 49.005 5.827 -36.703 1.00 76.38 115 ILE A C 1
ATOM 922 O O . ILE A 1 115 ? 48.666 6.411 -35.677 1.00 76.38 115 ILE A O 1
ATOM 926 N N . ALA A 1 116 ? 50.247 5.369 -36.886 1.00 77.25 116 ALA A N 1
ATOM 927 C CA . ALA A 1 116 ? 51.314 5.484 -35.893 1.00 77.25 116 ALA A CA 1
ATOM 928 C C . ALA A 1 116 ? 51.775 6.933 -35.640 1.00 77.25 116 ALA A C 1
ATOM 930 O O . ALA A 1 116 ? 52.456 7.190 -34.651 1.00 77.25 116 ALA A O 1
ATOM 931 N N . GLN A 1 117 ? 51.406 7.876 -36.513 1.00 79.50 117 GLN A N 1
ATOM 932 C CA . GLN A 1 117 ? 51.708 9.306 -36.375 1.00 79.50 117 GLN A CA 1
ATOM 933 C C . GLN A 1 117 ? 50.673 10.076 -35.537 1.00 79.50 117 GLN A C 1
ATOM 935 O O . GLN A 1 117 ? 50.861 11.265 -35.275 1.00 79.50 117 GLN A O 1
ATOM 940 N N . HIS A 1 118 ? 49.585 9.428 -35.113 1.00 77.00 118 HIS A N 1
ATOM 941 C CA . HIS A 1 118 ? 48.518 10.060 -34.346 1.00 77.00 118 HIS A CA 1
ATOM 942 C C . HIS A 1 118 ? 48.391 9.449 -32.946 1.00 77.00 118 HIS A C 1
ATOM 944 O O . HIS A 1 118 ? 48.027 8.288 -32.785 1.00 77.00 118 HIS A O 1
ATOM 950 N N . ASP A 1 119 ? 48.58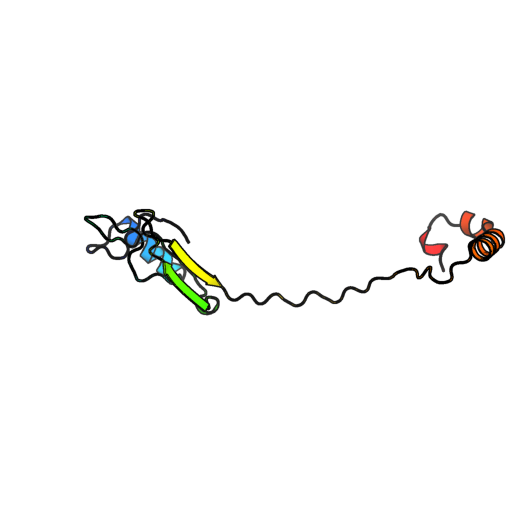1 10.275 -31.914 1.00 77.94 119 ASP A N 1
ATOM 951 C CA . ASP A 1 119 ? 48.416 9.855 -30.513 1.00 77.94 119 ASP A CA 1
ATOM 952 C C . ASP A 1 119 ? 46.937 9.687 -30.102 1.00 77.94 119 ASP A C 1
ATOM 954 O O . ASP A 1 119 ? 46.620 9.079 -29.078 1.00 77.94 119 ASP A O 1
ATOM 958 N N . ASN A 1 120 ? 46.000 10.232 -30.889 1.00 77.19 120 ASN A N 1
ATOM 959 C CA . ASN A 1 120 ? 44.568 10.186 -30.604 1.00 77.19 120 ASN A CA 1
ATOM 960 C C . ASN A 1 120 ? 43.853 9.153 -31.478 1.00 77.19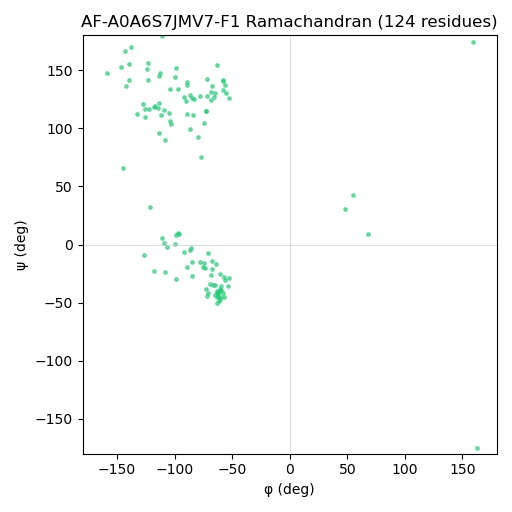 120 ASN A C 1
ATOM 962 O O . ASN A 1 120 ? 43.545 9.410 -32.642 1.00 77.19 120 ASN A O 1
ATOM 966 N N . SER A 1 121 ? 43.483 8.032 -30.859 1.00 69.88 121 SER A N 1
ATOM 967 C CA . SER A 1 121 ? 42.763 6.935 -31.514 1.00 69.88 121 SER A CA 1
ATOM 968 C C . SER A 1 121 ? 41.481 7.349 -32.250 1.00 69.88 121 SER A C 1
ATOM 970 O O . SER A 1 121 ? 41.162 6.709 -33.239 1.00 69.88 121 SER A O 1
ATOM 972 N N . ASN A 1 122 ? 40.771 8.412 -31.845 1.00 74.56 122 ASN A N 1
ATOM 973 C CA . ASN A 1 122 ? 39.548 8.864 -32.532 1.00 74.56 122 ASN A CA 1
ATOM 974 C C . ASN A 1 122 ? 39.818 9.556 -33.879 1.00 74.56 122 ASN A C 1
ATOM 976 O O . ASN A 1 122 ? 38.908 9.659 -34.696 1.00 74.56 122 ASN A O 1
ATOM 980 N N . VAL A 1 123 ? 41.043 10.040 -34.104 1.00 68.31 123 VAL A N 1
ATOM 981 C CA . VAL A 1 123 ? 41.456 10.702 -35.354 1.00 68.31 123 VAL A CA 1
ATOM 982 C C . VAL A 1 123 ? 41.891 9.665 -36.393 1.00 68.31 123 VAL A C 1
ATOM 984 O O . VAL A 1 123 ? 41.712 9.879 -37.584 1.00 68.31 123 VAL A O 1
ATOM 987 N N . CYS A 1 124 ? 42.366 8.499 -35.949 1.00 64.00 124 CYS A N 1
ATOM 988 C CA . CYS A 1 124 ? 42.830 7.413 -36.817 1.00 64.00 124 CYS A CA 1
ATOM 989 C C . CYS A 1 124 ? 41.713 6.685 -37.592 1.00 64.00 124 CYS A C 1
ATOM 991 O O . CYS A 1 124 ? 42.018 5.812 -38.400 1.00 64.00 124 CYS A O 1
ATOM 993 N N . TRP A 1 125 ? 40.438 6.990 -37.315 1.00 59.09 125 TRP A N 1
ATOM 994 C CA . TRP A 1 125 ? 39.260 6.332 -37.905 1.00 59.09 125 TRP A CA 1
ATOM 995 C C . TRP A 1 125 ? 38.452 7.225 -38.870 1.00 59.09 125 TRP A C 1
ATOM 997 O O . TRP A 1 125 ? 37.370 6.803 -39.287 1.00 59.09 125 TRP A O 1
ATOM 1007 N N . GLN A 1 126 ? 38.916 8.445 -39.180 1.00 51.84 126 GLN A N 1
ATOM 1008 C CA . GLN A 1 126 ? 38.299 9.343 -40.176 1.00 51.84 126 GLN A CA 1
ATOM 1009 C C . GLN A 1 126 ? 38.890 9.125 -41.567 1.00 51.84 126 GLN A C 1
ATOM 1011 O O . GLN A 1 126 ? 38.096 9.198 -42.532 1.00 51.84 126 GLN A O 1
#

Secondary structure (DSSP, 8-state):
-EE----TT-SSPPHHHHHHHHHHHHTTPEE---S-SEE-SS-EE--EE-EES-GGGEEEEEEE--SSSSBPEEEEEE----PPPPP--------TT--HHHHHHHHHHS-HHHHHT-S-TTTTT-

Nearest PDB structures (foldseek):
  8uw3-assembly1_A  TM=6.180E-01  e=1.854E-01  Homo sapiens
  6a44-assembly1_A  TM=7.997E-01  e=6.999E-01  Bombyx mori